Protein AF-A0A9Q0DSZ2-F1 (afdb_monomer_lite)

Sequence (121 aa):
MLFKGELLQGKDEDTDLTKTIKSSMLDYLNTKYKEPEIGELINIATVLDPRFRTQHMSQEEILVIKARVVGEVESLSVMPSGAAAPEKSPGSTGQAQSAPKKQRKSWKLFPEASCRADQPF

Organism: NCBI:txid630683

Structure (mmCIF, N/CA/C/O backbone):
data_AF-A0A9Q0DSZ2-F1
#
_entry.id   AF-A0A9Q0DSZ2-F1
#
loop_
_atom_site.group_PDB
_atom_site.id
_atom_site.type_symbol
_atom_site.label_atom_id
_atom_site.label_alt_id
_atom_site.label_comp_id
_atom_site.label_asym_id
_atom_site.label_entity_id
_atom_site.label_seq_id
_atom_site.pdbx_PDB_ins_code
_atom_site.Cartn_x
_atom_site.Cartn_y
_atom_site.Cartn_z
_atom_site.occupancy
_atom_site.B_iso_or_equiv
_atom_site.auth_seq_id
_atom_site.auth_comp_id
_atom_site.auth_asym_id
_atom_site.auth_atom_id
_atom_site.pdbx_PDB_model_num
ATOM 1 N N . MET A 1 1 ? -8.628 3.979 -4.516 1.00 54.09 1 MET A N 1
ATOM 2 C CA . MET A 1 1 ? -8.413 4.078 -3.056 1.00 54.09 1 MET A CA 1
ATOM 3 C C . MET A 1 1 ? -7.128 3.358 -2.710 1.00 54.09 1 MET A C 1
ATOM 5 O O . MET A 1 1 ? -6.936 2.253 -3.205 1.00 54.09 1 MET A O 1
ATOM 9 N N . LEU A 1 2 ? -6.267 4.012 -1.926 1.00 64.88 2 LEU A N 1
ATOM 10 C CA . LEU A 1 2 ? -4.912 3.553 -1.596 1.00 64.88 2 LEU A CA 1
ATO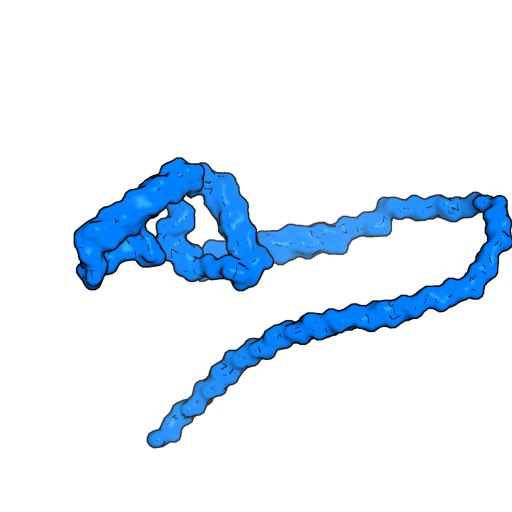M 11 C C . LEU A 1 2 ? -4.922 2.398 -0.579 1.00 64.88 2 LEU A C 1
ATOM 13 O O . LEU A 1 2 ? -4.155 1.450 -0.701 1.00 64.88 2 LEU A O 1
ATOM 17 N N . PHE A 1 3 ? -5.834 2.448 0.393 1.00 65.00 3 PHE A N 1
ATOM 18 C CA . PHE A 1 3 ? -6.024 1.391 1.385 1.00 65.00 3 PHE A CA 1
ATOM 19 C C . PHE A 1 3 ? -7.317 0.640 1.081 1.00 65.00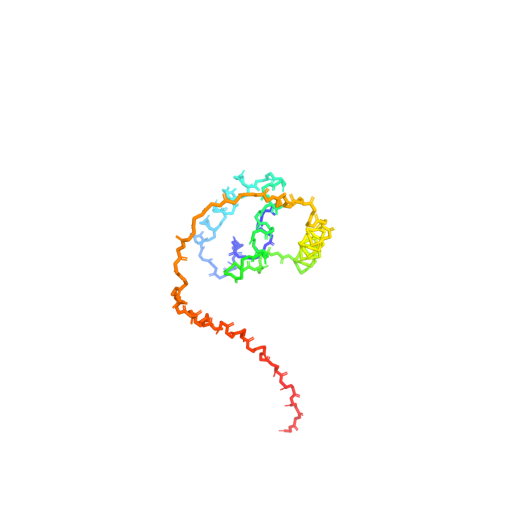 3 PHE A C 1
ATOM 21 O O . PHE A 1 3 ? -8.401 1.089 1.441 1.00 65.00 3 PHE A O 1
ATOM 28 N N . LYS A 1 4 ? -7.194 -0.493 0.381 1.00 64.69 4 LYS A N 1
ATOM 29 C CA . LYS A 1 4 ? -8.307 -1.424 0.121 1.00 64.69 4 LYS A CA 1
ATOM 30 C C . LYS A 1 4 ? -8.425 -2.523 1.186 1.00 64.69 4 LYS A C 1
ATOM 32 O O . LYS A 1 4 ? -9.357 -3.315 1.139 1.00 64.69 4 LYS A O 1
ATOM 37 N N . GLY A 1 5 ? -7.467 -2.594 2.111 1.00 64.12 5 GLY A N 1
ATOM 38 C CA . GLY A 1 5 ? -7.419 -3.609 3.161 1.00 64.12 5 GLY A CA 1
ATOM 39 C C . GLY A 1 5 ? -8.165 -3.214 4.435 1.00 64.12 5 GLY A C 1
ATOM 40 O O . GLY A 1 5 ? -8.334 -2.035 4.742 1.00 64.12 5 GLY A O 1
ATOM 41 N N . GLU A 1 6 ? -8.495 -4.220 5.242 1.00 71.81 6 GLU A N 1
ATOM 42 C CA . GLU A 1 6 ? -9.199 -4.111 6.532 1.00 71.81 6 GLU A CA 1
ATOM 43 C C . GLU A 1 6 ? -8.426 -3.329 7.620 1.00 71.81 6 GLU A C 1
ATOM 45 O O . GLU A 1 6 ? -8.897 -3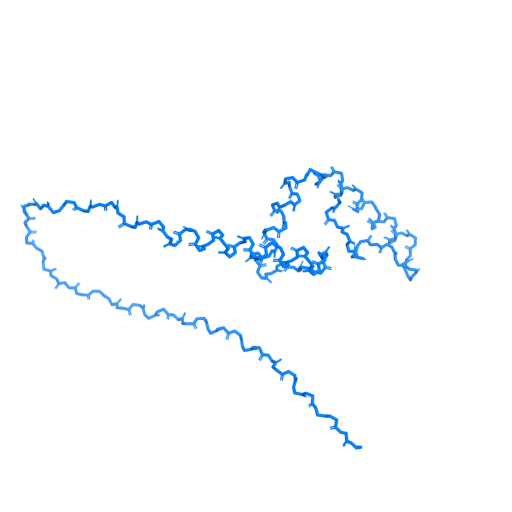.186 8.749 1.00 71.81 6 GLU A O 1
ATOM 50 N N . LEU A 1 7 ? -7.219 -2.831 7.321 1.00 80.81 7 LEU A N 1
ATOM 51 C CA . LEU A 1 7 ? -6.301 -2.232 8.296 1.00 80.81 7 LEU A CA 1
ATOM 52 C C . LEU A 1 7 ? -6.919 -1.038 9.038 1.00 80.81 7 LEU A C 1
ATOM 54 O O . LEU A 1 7 ? -6.800 -0.939 10.259 1.00 80.81 7 LEU A O 1
ATOM 58 N N . LEU A 1 8 ? -7.562 -0.137 8.293 1.00 86.44 8 LEU A N 1
ATOM 59 C CA . LEU A 1 8 ? -8.228 1.056 8.827 1.00 86.44 8 LEU A CA 1
ATOM 60 C C . LEU A 1 8 ? -9.751 0.924 8.807 1.00 86.44 8 LEU A C 1
ATOM 62 O O . LEU A 1 8 ? -10.458 1.905 9.013 1.00 86.44 8 LEU A O 1
ATOM 66 N N . GLN A 1 9 ? -10.267 -0.280 8.576 1.00 85.88 9 GLN A N 1
ATOM 67 C CA . GLN A 1 9 ? -11.694 -0.521 8.667 1.00 85.88 9 GLN A CA 1
ATOM 68 C C . GLN A 1 9 ? -12.084 -0.654 10.143 1.00 85.88 9 GLN A C 1
ATOM 70 O O . GLN A 1 9 ? -11.384 -1.289 10.942 1.00 85.88 9 GLN A O 1
ATOM 75 N N . GLY A 1 10 ? -13.180 0.005 10.523 1.00 85.94 10 GLY A N 1
ATOM 76 C CA . GLY A 1 10 ? -13.786 -0.196 11.834 1.00 85.94 10 GLY A CA 1
ATOM 77 C C . GLY A 1 10 ? -14.242 -1.647 11.965 1.00 85.94 10 GLY A C 1
ATOM 78 O O . GLY A 1 10 ? -14.911 -2.164 11.076 1.00 85.94 10 GLY A O 1
ATOM 79 N N . LYS A 1 11 ? -13.850 -2.296 13.056 1.00 89.12 11 LYS A N 1
ATOM 80 C CA . LYS A 1 11 ? -14.262 -3.652 13.430 1.00 89.12 11 LYS A CA 1
ATOM 81 C C . LYS A 1 11 ? -15.378 -3.558 14.463 1.00 89.12 11 LYS A C 1
ATOM 83 O O . LYS A 1 11 ? -15.442 -2.567 15.188 1.00 89.12 11 LYS A O 1
ATOM 88 N N . ASP A 1 12 ? -16.236 -4.568 14.557 1.00 89.81 12 ASP A N 1
ATOM 89 C CA . ASP A 1 12 ? -17.341 -4.564 15.527 1.00 89.81 12 ASP A CA 1
ATOM 90 C C . ASP A 1 12 ? -16.856 -4.351 16.965 1.00 89.81 12 ASP A C 1
ATOM 92 O O . ASP A 1 12 ? -17.404 -3.502 17.666 1.00 89.81 12 ASP A O 1
ATOM 96 N N . GLU A 1 13 ? -15.741 -4.995 17.317 1.00 93.38 13 GLU A N 1
ATOM 97 C CA . GLU A 1 13 ? -15.063 -4.904 18.618 1.00 93.38 13 GLU A CA 1
ATOM 98 C C . GLU A 1 13 ? -14.449 -3.525 18.931 1.00 93.38 13 GLU A C 1
ATOM 100 O O . GLU A 1 13 ? -14.015 -3.273 20.056 1.00 93.38 13 GLU A O 1
ATOM 105 N N . ASP A 1 14 ? -14.349 -2.625 17.948 1.00 93.94 14 ASP A N 1
ATOM 106 C CA . ASP A 1 14 ? -13.792 -1.294 18.176 1.00 93.94 14 ASP A CA 1
ATOM 107 C C . ASP A 1 14 ? -14.794 -0.395 18.917 1.00 93.94 14 ASP A C 1
ATOM 109 O O . ASP A 1 14 ? -15.988 -0.355 18.607 1.00 93.94 14 ASP A O 1
ATOM 113 N N . THR A 1 15 ? -14.277 0.435 19.825 1.00 96.94 15 THR A N 1
ATOM 114 C CA . THR A 1 15 ? -15.060 1.526 20.426 1.00 96.94 15 THR A CA 1
ATOM 115 C C . THR A 1 15 ? -15.476 2.561 19.375 1.00 96.94 15 THR A C 1
ATOM 117 O O . THR A 1 15 ? -14.801 2.730 18.354 1.00 96.94 15 THR A O 1
ATOM 120 N N . ASP A 1 16 ? -16.529 3.333 19.651 1.00 96.38 16 ASP A N 1
ATOM 121 C CA . ASP A 1 16 ? -16.987 4.408 18.757 1.00 96.38 16 ASP A CA 1
ATOM 122 C C . ASP A 1 16 ? -15.890 5.443 18.474 1.00 96.38 16 ASP A C 1
ATOM 124 O O . ASP A 1 16 ? -15.724 5.900 17.338 1.00 96.38 16 ASP A O 1
ATOM 128 N N . LEU A 1 17 ? -15.076 5.766 19.484 1.00 97.06 17 LEU A N 1
ATOM 129 C CA . LEU A 1 17 ? -13.927 6.653 19.319 1.00 97.06 17 LEU A CA 1
ATOM 130 C C . LEU A 1 17 ? -12.895 6.048 18.357 1.00 97.06 17 LEU A C 1
ATOM 132 O O . LEU A 1 17 ? -12.425 6.728 17.446 1.00 97.06 17 LEU A O 1
ATOM 136 N N . THR A 1 18 ? -12.570 4.763 18.517 1.00 96.62 18 THR A N 1
ATOM 137 C CA . THR A 1 18 ? -11.637 4.054 17.630 1.00 96.62 18 THR A CA 1
ATOM 138 C C . THR A 1 18 ? -12.155 4.016 16.192 1.00 96.62 18 THR A C 1
ATOM 140 O O . THR A 1 18 ? -11.395 4.323 15.272 1.00 96.62 18 THR A O 1
ATOM 143 N N . LYS A 1 19 ? -13.444 3.711 15.989 1.00 95.38 19 LYS A N 1
ATOM 144 C CA . LYS A 1 19 ? -14.097 3.733 14.667 1.00 95.38 19 LYS A CA 1
ATOM 145 C C . LYS A 1 19 ? -14.019 5.123 14.036 1.00 95.38 19 LYS A C 1
ATOM 147 O O . LYS A 1 19 ? -13.669 5.249 12.865 1.00 95.38 19 LYS A O 1
ATOM 152 N N . THR A 1 20 ? -14.267 6.167 14.824 1.00 96.19 20 THR A N 1
ATOM 153 C CA . THR A 1 20 ? -14.197 7.564 14.370 1.00 96.19 20 THR A CA 1
ATOM 154 C C . THR A 1 20 ? -12.784 7.947 13.928 1.00 96.19 20 THR A C 1
ATOM 156 O O . THR A 1 20 ? -12.605 8.498 12.842 1.00 96.19 20 THR A O 1
ATOM 159 N N . ILE A 1 21 ? -11.764 7.610 14.726 1.00 96.12 21 ILE A N 1
ATOM 160 C CA . ILE A 1 21 ? -10.360 7.889 14.391 1.00 96.12 21 ILE A CA 1
ATOM 161 C C . ILE A 1 21 ? -9.951 7.141 13.116 1.00 96.12 21 ILE A C 1
ATOM 163 O O . ILE A 1 21 ? -9.388 7.753 12.208 1.00 96.12 21 ILE A O 1
ATOM 167 N N . LYS A 1 22 ? -10.265 5.842 13.019 1.00 93.88 22 LYS A N 1
ATOM 168 C CA . LYS A 1 22 ? -9.954 5.016 11.843 1.00 93.88 22 LYS A CA 1
ATOM 169 C C . LYS A 1 22 ? -10.568 5.586 10.565 1.00 93.88 22 LYS A C 1
ATOM 171 O O . LYS A 1 22 ? -9.852 5.777 9.584 1.00 93.88 22 LYS A O 1
ATOM 176 N N . SER A 1 23 ? -11.855 5.927 10.603 1.00 92.00 23 SER A N 1
ATOM 177 C CA . SER A 1 23 ? -12.562 6.524 9.465 1.00 92.00 23 SER A CA 1
ATOM 178 C C . SER A 1 23 ? -11.977 7.880 9.068 1.00 92.00 23 SER A C 1
ATOM 180 O O . SER A 1 23 ? -11.762 8.121 7.884 1.00 92.00 23 SER A O 1
ATOM 182 N N . SER A 1 24 ? -11.644 8.738 10.039 1.00 94.31 24 SER A N 1
ATOM 183 C CA . SER A 1 24 ? -11.015 10.042 9.780 1.00 94.31 24 SER A CA 1
ATOM 184 C C . SER A 1 24 ? -9.645 9.904 9.103 1.00 94.31 24 SER A C 1
ATOM 186 O O . SER A 1 24 ? -9.358 10.572 8.109 1.00 94.31 24 SER A O 1
ATOM 188 N N . MET A 1 25 ? -8.806 8.977 9.581 1.00 93.19 25 MET A N 1
ATOM 189 C CA . MET A 1 25 ? -7.515 8.691 8.949 1.00 93.19 25 MET A CA 1
ATOM 190 C C . MET A 1 25 ? -7.686 8.124 7.538 1.00 93.19 25 MET A C 1
ATOM 192 O O . MET A 1 25 ? -6.975 8.536 6.622 1.00 93.19 25 MET A O 1
ATOM 196 N N . LEU A 1 26 ? -8.623 7.192 7.352 1.00 90.81 26 LEU A N 1
ATOM 197 C CA . LEU A 1 26 ? -8.892 6.583 6.053 1.00 90.81 26 LEU A CA 1
ATOM 198 C C . LEU A 1 26 ? -9.353 7.627 5.027 1.00 90.81 26 LEU A C 1
ATOM 200 O O . LEU A 1 26 ? -8.861 7.630 3.898 1.00 90.81 26 LEU A O 1
ATOM 204 N N . ASP A 1 27 ? -10.246 8.533 5.424 1.00 91.12 27 ASP A N 1
ATOM 205 C CA . ASP A 1 27 ? -10.731 9.619 4.572 1.00 91.12 27 ASP A CA 1
ATOM 206 C C . ASP A 1 27 ? -9.611 10.599 4.194 1.00 91.12 27 ASP A C 1
ATOM 208 O O . ASP A 1 27 ? -9.426 10.925 3.017 1.00 91.12 27 ASP A O 1
ATOM 212 N N . TYR A 1 28 ? -8.778 10.986 5.165 1.00 93.25 28 TYR A N 1
ATOM 213 C CA . TYR A 1 28 ? -7.618 11.839 4.917 1.00 93.25 28 TYR A CA 1
ATOM 214 C C . TYR A 1 28 ? -6.658 11.214 3.896 1.00 93.25 28 TYR A C 1
ATOM 216 O O . TYR A 1 28 ? -6.259 11.870 2.930 1.00 93.25 28 TYR A O 1
ATOM 224 N N . LEU A 1 29 ? -6.303 9.939 4.077 1.00 90.75 29 LEU A N 1
ATOM 225 C CA . LEU A 1 29 ? -5.384 9.231 3.183 1.00 90.75 29 LEU A CA 1
ATOM 226 C C . LEU A 1 29 ? -5.982 9.075 1.782 1.00 90.75 29 LEU A C 1
ATOM 228 O O . LEU A 1 29 ? -5.311 9.356 0.790 1.00 90.75 29 LEU A O 1
ATOM 232 N N . ASN A 1 30 ? -7.255 8.696 1.684 1.00 88.12 30 ASN A N 1
ATOM 233 C CA . ASN A 1 30 ? -7.923 8.597 0.392 1.00 88.12 30 ASN A CA 1
ATOM 234 C C . ASN A 1 30 ? -8.023 9.950 -0.308 1.00 88.12 30 ASN A C 1
ATOM 236 O O . ASN A 1 30 ? -7.882 9.992 -1.522 1.00 88.12 30 ASN A O 1
ATOM 240 N N . THR A 1 31 ? -8.196 11.046 0.427 1.00 90.62 31 THR A N 1
ATOM 241 C CA . THR A 1 31 ? -8.245 12.393 -0.150 1.00 90.62 31 THR A CA 1
ATOM 242 C C . THR A 1 31 ? -6.872 12.863 -0.629 1.00 90.62 31 THR A C 1
ATOM 244 O O . THR A 1 31 ? -6.763 13.428 -1.719 1.00 90.62 31 THR A O 1
ATOM 247 N N . LYS A 1 32 ? -5.814 12.633 0.160 1.00 91.19 32 LYS A N 1
ATOM 248 C CA . LYS A 1 32 ? -4.450 13.099 -0.147 1.00 91.19 32 LYS A CA 1
ATOM 249 C C . LYS A 1 32 ? -3.745 12.284 -1.223 1.00 91.19 32 LYS A C 1
ATOM 251 O O . LYS A 1 32 ? -2.940 12.844 -1.955 1.00 91.19 32 LYS A O 1
ATOM 256 N N . TYR A 1 33 ? -4.057 10.998 -1.329 1.00 89.56 33 TYR A N 1
ATOM 257 C CA . TYR A 1 33 ? -3.396 10.067 -2.245 1.00 89.56 33 TYR A CA 1
ATOM 258 C C . TYR A 1 33 ? -4.384 9.477 -3.265 1.00 89.56 33 TYR A C 1
ATOM 260 O O . TYR A 1 33 ? -4.240 8.333 -3.691 1.00 89.56 33 TYR A O 1
ATOM 268 N N . LYS A 1 34 ? -5.430 10.233 -3.635 1.00 86.62 34 LYS A N 1
ATOM 269 C CA . LYS A 1 34 ? -6.457 9.777 -4.591 1.00 86.62 34 LYS A CA 1
ATOM 270 C C . LYS A 1 34 ? -5.927 9.575 -6.008 1.00 86.62 34 LYS A C 1
ATOM 272 O O . LYS A 1 34 ? -6.541 8.846 -6.783 1.00 86.62 34 LYS A O 1
ATOM 277 N N . GLU A 1 35 ? -4.858 10.283 -6.355 1.00 91.50 35 GLU A N 1
ATOM 278 C CA . GLU A 1 35 ? -4.326 10.329 -7.711 1.00 91.50 35 GLU A CA 1
ATOM 279 C C . GLU A 1 35 ? -3.745 8.960 -8.096 1.00 91.50 35 GLU A C 1
ATOM 281 O O . GLU A 1 35 ? -2.989 8.372 -7.317 1.00 91.50 35 GLU A O 1
ATOM 286 N N . PRO A 1 36 ? -4.100 8.426 -9.278 1.00 87.44 36 PRO A N 1
ATOM 287 C CA . PRO A 1 36 ? -3.726 7.068 -9.668 1.00 87.44 36 PRO A CA 1
ATOM 288 C C . PRO A 1 36 ? -2.207 6.892 -9.779 1.00 87.44 36 PRO A C 1
ATOM 290 O O . PRO A 1 36 ? -1.684 5.876 -9.329 1.00 87.44 36 PRO A O 1
ATOM 293 N N . GLU A 1 37 ? -1.503 7.907 -10.283 1.00 89.75 37 GLU A N 1
ATOM 294 C CA . GLU A 1 37 ? -0.039 7.926 -10.414 1.00 89.75 37 GLU A CA 1
ATOM 295 C C . GLU A 1 37 ? 0.659 7.798 -9.051 1.00 89.75 37 GLU A C 1
ATOM 297 O O . GLU A 1 37 ? 1.634 7.063 -8.893 1.00 89.75 37 GLU A O 1
ATOM 302 N N . ILE A 1 38 ? 0.117 8.465 -8.028 1.00 90.19 38 ILE A N 1
ATOM 303 C CA . ILE A 1 38 ? 0.629 8.388 -6.659 1.00 90.19 38 ILE A CA 1
ATOM 304 C C . ILE A 1 38 ? 0.386 6.994 -6.072 1.00 90.19 38 ILE A C 1
ATOM 306 O O . ILE A 1 38 ? 1.271 6.433 -5.425 1.00 90.19 38 ILE A O 1
ATOM 310 N N . GLY A 1 39 ? -0.795 6.417 -6.310 1.00 87.56 39 GLY A N 1
ATOM 311 C CA . GLY A 1 39 ? -1.106 5.051 -5.892 1.00 87.56 39 GLY A CA 1
ATOM 312 C C . GLY A 1 39 ? -0.158 4.025 -6.513 1.00 87.56 39 GLY A C 1
ATOM 313 O O . GLY A 1 39 ? 0.352 3.152 -5.815 1.00 87.56 39 GLY A O 1
ATOM 314 N N . GLU A 1 40 ? 0.142 4.169 -7.801 1.00 88.62 40 GLU A N 1
ATOM 315 C CA . GLU A 1 40 ? 1.098 3.320 -8.508 1.00 88.62 40 GLU A CA 1
ATOM 316 C C . GLU A 1 40 ? 2.517 3.440 -7.931 1.00 88.62 40 GLU A C 1
ATOM 318 O O . GLU A 1 40 ? 3.157 2.426 -7.643 1.00 88.62 40 GLU A O 1
ATOM 323 N N . LEU A 1 41 ? 2.988 4.664 -7.674 1.00 91.56 41 LEU A N 1
ATOM 324 C CA . LEU A 1 41 ? 4.298 4.905 -7.067 1.00 91.56 41 LEU A CA 1
ATOM 325 C C . LEU A 1 41 ? 4.422 4.259 -5.681 1.00 91.56 41 LEU A C 1
ATOM 327 O O . LEU A 1 41 ? 5.412 3.581 -5.394 1.00 91.56 41 LEU A O 1
ATOM 331 N N . ILE A 1 42 ? 3.415 4.445 -4.823 1.00 90.50 42 ILE A N 1
ATOM 332 C CA . ILE A 1 42 ? 3.380 3.840 -3.483 1.00 90.50 42 ILE A CA 1
ATOM 333 C C . ILE A 1 42 ? 3.402 2.318 -3.596 1.00 90.50 42 ILE A C 1
ATOM 335 O O . ILE A 1 42 ? 4.097 1.643 -2.831 1.00 90.50 42 ILE A O 1
ATOM 339 N N . ASN A 1 43 ? 2.687 1.776 -4.577 1.00 89.75 43 ASN A N 1
ATOM 340 C CA . ASN A 1 43 ? 2.593 0.349 -4.787 1.00 89.75 43 ASN A CA 1
ATOM 341 C C . ASN A 1 43 ? 3.941 -0.276 -5.186 1.00 89.75 43 ASN A C 1
ATOM 343 O O . ASN A 1 43 ? 4.368 -1.275 -4.604 1.00 89.75 43 ASN A O 1
ATOM 347 N N . ILE A 1 44 ? 4.655 0.349 -6.122 1.00 91.38 44 ILE A N 1
ATOM 348 C CA . ILE A 1 44 ? 6.000 -0.077 -6.534 1.00 91.38 44 ILE A CA 1
ATOM 349 C C . ILE A 1 44 ? 6.981 0.031 -5.365 1.00 91.38 44 ILE A C 1
ATOM 351 O O . ILE A 1 44 ? 7.695 -0.928 -5.070 1.00 91.38 44 ILE A O 1
ATOM 355 N N . ALA A 1 45 ? 6.985 1.166 -4.658 1.00 91.69 45 ALA A N 1
ATOM 356 C CA . ALA A 1 45 ? 7.858 1.377 -3.506 1.00 91.69 45 ALA A CA 1
ATOM 357 C C . ALA A 1 45 ? 7.628 0.319 -2.413 1.00 91.69 45 ALA A C 1
ATOM 359 O O . ALA A 1 45 ? 8.587 -0.211 -1.853 1.00 91.69 45 ALA A O 1
ATOM 360 N N . THR A 1 46 ? 6.362 -0.035 -2.164 1.00 91.25 46 THR A N 1
ATOM 361 C CA . THR A 1 46 ? 5.954 -1.075 -1.206 1.00 91.25 46 THR A CA 1
ATOM 362 C C . THR A 1 46 ? 6.494 -2.454 -1.583 1.00 91.25 46 THR A C 1
ATOM 364 O O . THR A 1 46 ? 6.911 -3.204 -0.708 1.00 91.25 46 THR A O 1
ATOM 367 N N . VAL A 1 47 ? 6.497 -2.806 -2.871 1.00 91.25 47 VAL A N 1
ATOM 368 C CA . VAL A 1 47 ? 7.000 -4.108 -3.337 1.00 91.25 47 VAL A CA 1
ATOM 369 C C . VAL A 1 47 ? 8.531 -4.170 -3.333 1.00 91.25 47 VAL A C 1
ATOM 371 O O . VAL A 1 47 ? 9.095 -5.234 -3.078 1.00 91.25 47 VAL A O 1
ATOM 374 N N . LEU A 1 48 ? 9.203 -3.050 -3.610 1.00 91.44 48 LEU A N 1
ATOM 375 C CA . LEU A 1 48 ? 10.662 -2.980 -3.711 1.00 91.44 48 L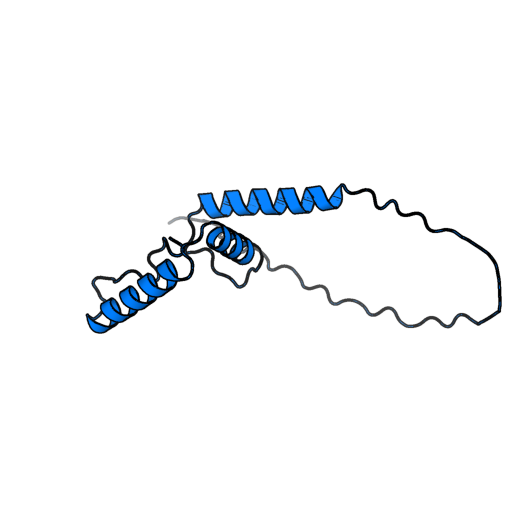EU A CA 1
ATOM 376 C C . LEU A 1 48 ? 11.382 -2.984 -2.360 1.00 91.44 48 LEU A C 1
ATOM 378 O O . LEU A 1 48 ? 12.492 -3.508 -2.273 1.00 91.44 48 LEU A O 1
ATOM 382 N N . ASP A 1 49 ? 10.790 -2.392 -1.322 1.00 90.81 49 ASP A N 1
ATOM 383 C CA . ASP A 1 49 ? 11.388 -2.342 0.013 1.00 90.81 49 ASP A CA 1
ATOM 384 C C . ASP A 1 49 ? 10.774 -3.428 0.917 1.00 90.81 49 ASP A C 1
ATOM 386 O O . ASP A 1 49 ? 9.620 -3.302 1.335 1.00 90.81 49 ASP A O 1
ATOM 390 N N . PRO A 1 50 ? 11.535 -4.475 1.297 1.00 90.25 50 PRO A N 1
ATOM 391 C CA . PRO A 1 50 ? 11.033 -5.580 2.118 1.00 90.25 50 PRO A CA 1
ATOM 392 C C . PRO A 1 50 ? 10.509 -5.166 3.497 1.00 90.25 50 PRO A C 1
ATOM 394 O O . PRO A 1 50 ? 9.860 -5.962 4.176 1.00 90.25 50 PRO A O 1
ATOM 397 N N . ARG A 1 51 ? 10.824 -3.947 3.957 1.00 92.00 51 ARG A N 1
ATOM 398 C CA . ARG A 1 51 ? 10.319 -3.415 5.228 1.00 92.00 51 ARG A CA 1
ATOM 399 C C . ARG A 1 51 ? 8.848 -3.023 5.135 1.00 92.00 51 ARG A C 1
ATOM 401 O O . ARG A 1 51 ? 8.187 -2.925 6.171 1.00 92.00 51 ARG A O 1
ATOM 408 N N . PHE A 1 52 ? 8.331 -2.788 3.931 1.00 90.31 52 PHE A N 1
ATOM 409 C CA . PHE A 1 52 ? 6.934 -2.444 3.734 1.00 90.31 52 PHE A CA 1
ATOM 410 C C . PHE A 1 52 ? 6.058 -3.692 3.657 1.00 90.31 52 PHE A C 1
ATOM 412 O O . PHE A 1 52 ? 6.390 -4.710 3.054 1.00 90.31 52 PHE A O 1
ATOM 419 N N . ARG A 1 53 ? 4.900 -3.614 4.318 1.00 86.81 53 ARG A N 1
ATOM 420 C CA . ARG A 1 53 ? 3.922 -4.700 4.337 1.00 86.81 53 ARG A CA 1
ATOM 421 C C . ARG A 1 53 ? 3.012 -4.578 3.129 1.00 86.81 53 ARG A C 1
ATOM 423 O O . ARG A 1 53 ? 2.361 -3.554 2.965 1.00 86.81 53 ARG A O 1
ATOM 430 N N . THR A 1 54 ? 2.849 -5.662 2.386 1.00 86.31 54 THR A N 1
ATOM 431 C CA . THR A 1 54 ? 1.938 -5.743 1.233 1.00 86.31 54 THR A CA 1
ATOM 432 C C . THR A 1 54 ? 0.514 -6.176 1.604 1.00 86.31 54 THR A C 1
ATOM 434 O O . THR A 1 54 ? -0.323 -6.341 0.730 1.00 86.31 54 THR A O 1
ATOM 437 N N . GLN A 1 55 ? 0.204 -6.336 2.899 1.00 83.69 55 GLN A N 1
ATOM 438 C CA . GLN A 1 55 ? -1.086 -6.848 3.410 1.00 83.69 55 GLN A CA 1
ATOM 439 C C . GLN A 1 55 ? -2.313 -6.007 3.010 1.00 83.69 55 GLN A C 1
ATOM 441 O O . GLN A 1 55 ? -3.441 -6.456 3.161 1.00 83.69 55 GLN A O 1
ATOM 446 N N . HIS A 1 56 ? -2.104 -4.774 2.548 1.00 78.44 56 HIS A N 1
ATOM 447 C CA . HIS A 1 56 ? -3.164 -3.867 2.107 1.00 78.44 56 HIS A CA 1
ATOM 448 C C . HIS A 1 56 ? -3.449 -3.949 0.595 1.00 78.44 56 HIS A C 1
ATOM 450 O O . HIS A 1 56 ? -4.383 -3.298 0.128 1.00 78.44 56 HIS A O 1
ATOM 456 N N . MET A 1 57 ? -2.652 -4.723 -0.147 1.00 83.50 57 MET A N 1
ATOM 457 C CA . MET A 1 57 ? -2.797 -4.981 -1.579 1.00 83.50 57 MET A CA 1
ATOM 458 C C . MET A 1 57 ? -3.427 -6.352 -1.806 1.00 83.50 57 MET A C 1
ATOM 460 O O . MET A 1 57 ? -3.218 -7.280 -1.021 1.00 83.50 57 MET A O 1
ATOM 464 N N . SER A 1 58 ? -4.135 -6.514 -2.919 1.00 86.25 58 SER A N 1
ATOM 465 C CA . SER A 1 58 ? -4.533 -7.842 -3.384 1.00 86.25 58 SER A CA 1
ATOM 466 C C . SER A 1 58 ? -3.324 -8.640 -3.886 1.00 86.25 58 SER A C 1
ATOM 468 O O . SER A 1 58 ? -2.316 -8.087 -4.334 1.00 86.25 58 SER A O 1
ATOM 470 N N . GLN A 1 59 ? -3.426 -9.969 -3.841 1.00 87.50 59 GLN A N 1
ATOM 471 C CA . GLN A 1 59 ? -2.368 -10.847 -4.344 1.00 87.50 59 GLN A CA 1
ATOM 472 C C . GLN A 1 59 ? -2.117 -10.639 -5.845 1.00 87.50 59 GLN A C 1
ATOM 474 O O . GLN A 1 59 ? -0.970 -10.688 -6.283 1.00 87.50 59 GLN A O 1
ATOM 479 N N . GLU A 1 60 ? -3.169 -10.343 -6.609 1.00 89.31 60 GLU A N 1
ATOM 480 C CA . GLU A 1 60 ? -3.083 -9.990 -8.026 1.00 89.31 60 GLU A CA 1
ATOM 481 C C . GLU A 1 60 ? -2.277 -8.701 -8.242 1.00 89.31 60 GLU A C 1
ATOM 483 O O . GLU A 1 60 ? -1.317 -8.712 -9.011 1.00 89.31 60 GLU A O 1
ATOM 488 N N . GLU A 1 61 ? -2.588 -7.623 -7.511 1.00 87.44 61 GLU A N 1
ATOM 489 C CA . GLU A 1 61 ? -1.843 -6.356 -7.590 1.00 87.44 61 GLU A CA 1
ATOM 490 C C . GLU A 1 61 ? -0.351 -6.579 -7.301 1.00 87.44 61 GLU A C 1
ATOM 492 O O . GLU A 1 61 ? 0.503 -6.110 -8.053 1.00 87.44 61 GLU A O 1
ATOM 497 N N . ILE A 1 62 ? -0.024 -7.364 -6.268 1.00 89.94 62 ILE A N 1
ATOM 498 C CA . ILE A 1 62 ? 1.367 -7.693 -5.924 1.00 89.94 62 ILE A CA 1
ATOM 499 C C . ILE A 1 62 ? 2.070 -8.412 -7.084 1.00 89.94 62 ILE A C 1
ATOM 501 O O . ILE A 1 62 ? 3.218 -8.087 -7.394 1.00 89.94 62 ILE A O 1
ATOM 505 N N . LEU A 1 63 ? 1.419 -9.397 -7.710 1.00 92.88 63 LEU A N 1
ATOM 506 C CA . LEU A 1 63 ? 2.002 -10.158 -8.818 1.00 92.88 63 LEU A CA 1
ATOM 507 C C . LEU A 1 63 ? 2.238 -9.277 -10.048 1.00 92.88 63 LEU A C 1
ATOM 509 O O . LEU A 1 63 ? 3.320 -9.337 -10.629 1.00 92.88 63 LEU A O 1
ATOM 513 N N . VAL A 1 64 ? 1.271 -8.426 -10.398 1.00 92.81 64 VAL A N 1
ATOM 514 C CA . VAL A 1 64 ? 1.382 -7.484 -11.522 1.00 92.81 64 VAL A CA 1
ATOM 515 C C . VAL A 1 64 ? 2.557 -6.528 -11.319 1.00 92.81 64 VAL A C 1
ATOM 517 O O . VAL A 1 64 ? 3.393 -6.374 -12.211 1.00 92.81 64 VAL A O 1
ATOM 520 N N . ILE A 1 65 ? 2.673 -5.931 -10.129 1.00 92.25 65 ILE A N 1
ATOM 521 C CA . ILE A 1 65 ? 3.762 -4.996 -9.817 1.00 92.25 65 ILE A CA 1
ATOM 522 C C . ILE A 1 65 ? 5.113 -5.716 -9.849 1.00 92.25 65 ILE A C 1
ATOM 524 O O . ILE A 1 65 ? 6.062 -5.205 -10.437 1.00 92.25 65 ILE A O 1
ATOM 528 N N . LY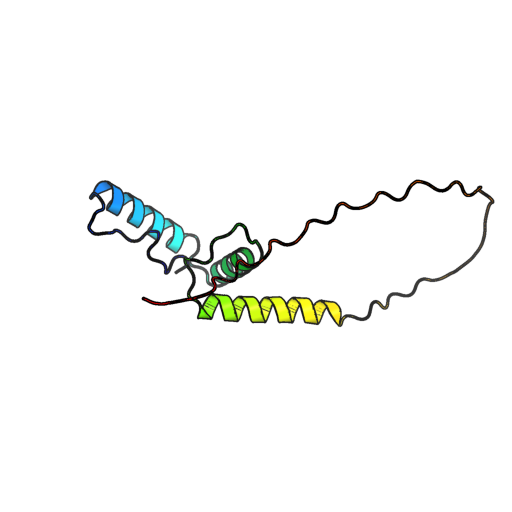S A 1 66 ? 5.211 -6.919 -9.265 1.00 92.94 66 LYS A N 1
ATOM 529 C CA . LYS A 1 66 ? 6.449 -7.713 -9.294 1.00 92.94 66 LYS A CA 1
ATOM 530 C C . LYS A 1 66 ? 6.878 -8.048 -10.718 1.00 92.94 66 LYS A C 1
ATOM 532 O O . LYS A 1 66 ? 8.044 -7.857 -11.044 1.00 92.94 66 LYS A O 1
ATOM 537 N N . ALA A 1 67 ? 5.954 -8.521 -11.555 1.00 94.00 67 ALA A N 1
ATOM 538 C CA . ALA A 1 67 ? 6.242 -8.852 -12.948 1.00 94.00 67 ALA A CA 1
ATOM 539 C C . ALA A 1 67 ? 6.763 -7.631 -13.715 1.00 94.00 67 ALA A C 1
ATOM 541 O O . ALA A 1 67 ? 7.773 -7.721 -14.411 1.00 94.00 67 ALA A O 1
ATOM 542 N N . ARG A 1 68 ? 6.128 -6.469 -13.519 1.00 93.69 68 ARG A N 1
ATOM 543 C CA . ARG A 1 68 ? 6.582 -5.213 -14.115 1.00 93.69 68 ARG A CA 1
ATOM 544 C C . ARG A 1 68 ? 7.986 -4.826 -13.648 1.00 93.69 68 ARG A C 1
ATOM 546 O O . ARG A 1 68 ? 8.836 -4.538 -14.482 1.00 93.69 68 ARG A O 1
ATOM 553 N N . VAL A 1 69 ? 8.232 -4.825 -12.338 1.00 91.25 69 VAL A N 1
ATOM 554 C CA . VAL A 1 69 ? 9.537 -4.466 -11.757 1.00 91.25 69 VAL A CA 1
ATOM 555 C C . VAL A 1 69 ? 10.644 -5.369 -12.298 1.00 91.25 69 VAL A C 1
ATOM 557 O O . VAL A 1 69 ? 11.708 -4.880 -12.669 1.00 91.25 69 VAL A O 1
ATOM 560 N N . VAL A 1 70 ? 10.399 -6.680 -12.366 1.00 92.56 70 VAL A N 1
ATOM 561 C CA . VAL A 1 70 ? 11.359 -7.635 -12.932 1.00 92.56 70 VAL A CA 1
ATOM 562 C C . VAL A 1 70 ? 11.632 -7.314 -14.401 1.00 92.56 70 VAL A C 1
ATOM 564 O O . VAL A 1 70 ? 12.796 -7.194 -14.771 1.00 92.56 70 VAL A O 1
ATOM 567 N N . GLY A 1 71 ? 10.594 -7.073 -15.208 1.00 92.88 71 GLY A N 1
ATOM 568 C CA . GLY A 1 71 ? 10.758 -6.698 -16.615 1.00 92.88 71 GLY A CA 1
ATOM 569 C C . GLY A 1 71 ? 11.547 -5.396 -16.816 1.00 92.88 71 GLY A C 1
ATOM 570 O O . GLY A 1 71 ? 12.396 -5.318 -17.703 1.00 92.88 71 GLY A O 1
ATOM 571 N N . GLU A 1 72 ? 11.335 -4.385 -15.967 1.00 90.62 72 GLU A N 1
ATOM 572 C CA . GLU A 1 72 ? 12.120 -3.143 -15.994 1.00 90.62 72 GLU A CA 1
ATOM 573 C C . GLU A 1 72 ? 13.595 -3.405 -15.657 1.00 90.62 72 GLU A C 1
ATOM 575 O O . GLU A 1 72 ? 14.483 -2.950 -16.379 1.00 90.62 72 GLU A O 1
ATOM 580 N N . VAL A 1 73 ? 13.878 -4.196 -14.619 1.00 89.75 73 VAL A N 1
ATOM 581 C CA . VAL A 1 73 ? 15.253 -4.557 -14.231 1.00 89.75 73 VAL A CA 1
ATOM 582 C C . VAL A 1 73 ? 15.952 -5.370 -15.325 1.00 89.75 73 VAL A C 1
ATOM 584 O O . VAL A 1 73 ? 17.116 -5.110 -15.635 1.00 89.75 73 VAL A O 1
ATOM 587 N N . GLU A 1 74 ? 15.252 -6.316 -15.948 1.00 92.19 74 GLU A N 1
ATOM 588 C CA . GLU A 1 74 ? 15.769 -7.095 -17.076 1.00 92.19 74 GLU A CA 1
ATOM 589 C C . GLU A 1 74 ? 16.074 -6.199 -18.282 1.00 92.19 74 GLU A C 1
ATOM 591 O O . GLU A 1 74 ? 17.144 -6.319 -18.880 1.00 92.19 74 GLU A O 1
ATOM 596 N N . SER A 1 75 ? 15.198 -5.238 -18.595 1.00 90.00 75 SER A N 1
ATOM 597 C CA . SER A 1 75 ? 15.408 -4.291 -19.698 1.00 90.00 75 SER A CA 1
ATOM 598 C C . SER A 1 75 ? 16.657 -3.420 -19.505 1.00 90.00 75 SER A C 1
ATOM 600 O O . SER A 1 75 ? 17.405 -3.185 -20.456 1.00 90.00 75 SER A O 1
ATOM 602 N N . LEU A 1 76 ? 16.954 -3.017 -18.262 1.00 85.69 76 LEU A N 1
ATOM 603 C CA . LEU A 1 76 ? 18.169 -2.272 -17.923 1.00 85.69 76 LEU A CA 1
ATOM 604 C C . LEU A 1 76 ? 19.437 -3.112 -18.122 1.00 85.69 76 LEU A C 1
ATOM 606 O O . LEU A 1 76 ? 20.488 -2.567 -18.458 1.00 85.69 76 LEU A O 1
ATOM 610 N N . SER A 1 77 ? 19.347 -4.434 -17.955 1.00 77.00 77 SER A N 1
ATOM 611 C CA . SER A 1 77 ? 20.471 -5.352 -18.160 1.00 77.00 77 SER A CA 1
ATOM 612 C C . SER A 1 77 ? 20.822 -5.574 -19.638 1.00 77.00 77 SER A C 1
ATOM 614 O O . SER A 1 77 ? 21.915 -6.062 -19.922 1.00 77.00 77 SER A O 1
ATOM 616 N N . VAL A 1 78 ? 19.923 -5.249 -20.574 1.00 70.88 78 VAL A N 1
ATOM 617 C CA . VAL A 1 78 ? 20.113 -5.454 -22.026 1.00 70.88 78 VAL A CA 1
ATOM 618 C C . VAL A 1 78 ? 20.748 -4.232 -22.708 1.00 70.88 78 VAL A C 1
ATOM 620 O O . VAL A 1 78 ? 21.174 -4.312 -23.860 1.00 70.88 78 VAL A O 1
ATOM 623 N N . MET A 1 79 ? 20.892 -3.106 -22.000 1.00 60.28 79 MET A N 1
ATOM 624 C CA . MET A 1 79 ? 21.614 -1.944 -22.519 1.00 60.28 79 MET A CA 1
ATOM 625 C C . MET A 1 79 ? 23.089 -2.313 -22.756 1.00 60.28 79 MET A C 1
ATOM 627 O O . MET A 1 79 ? 23.782 -2.679 -21.800 1.00 60.28 79 MET A O 1
ATOM 631 N N . PRO A 1 80 ? 23.612 -2.223 -23.997 1.00 55.69 80 PRO A N 1
ATOM 632 C CA . PRO A 1 80 ? 25.016 -2.494 -24.236 1.00 55.69 80 PRO A CA 1
ATOM 633 C C . PRO A 1 80 ? 25.832 -1.477 -23.443 1.00 55.69 80 PRO A C 1
ATOM 635 O O . PRO A 1 80 ? 25.692 -0.266 -23.622 1.00 55.69 80 PRO A O 1
ATOM 638 N N . SER A 1 81 ? 26.708 -1.978 -22.572 1.00 59.06 81 SER A N 1
ATOM 639 C CA . SER A 1 81 ? 27.805 -1.214 -21.979 1.00 59.06 81 SER A CA 1
ATOM 640 C C . SER A 1 81 ? 28.781 -0.825 -23.096 1.00 59.06 81 SER A C 1
ATOM 642 O O . SER A 1 81 ? 29.850 -1.408 -23.250 1.00 59.06 81 SER A O 1
ATOM 644 N N . GLY A 1 82 ? 28.365 0.115 -23.937 1.00 58.91 82 GLY A N 1
ATOM 645 C CA . GLY A 1 82 ? 29.055 0.567 -25.132 1.00 58.91 82 GLY A CA 1
ATOM 646 C C . GLY A 1 82 ? 29.280 2.068 -25.073 1.00 58.91 82 GLY A C 1
ATOM 647 O O . GLY A 1 82 ? 28.683 2.813 -25.839 1.00 58.91 82 GLY A O 1
ATOM 648 N N . ALA A 1 83 ? 30.157 2.510 -24.175 1.00 47.81 83 ALA A N 1
ATOM 649 C CA . ALA A 1 83 ? 30.871 3.769 -24.328 1.00 47.81 83 ALA A CA 1
ATOM 650 C C . ALA A 1 83 ? 32.360 3.458 -24.174 1.00 47.81 83 ALA A C 1
ATOM 652 O O . ALA A 1 83 ? 32.859 3.177 -23.085 1.00 47.81 83 ALA A O 1
ATOM 653 N N . ALA A 1 84 ? 33.017 3.402 -25.328 1.00 43.16 84 ALA A N 1
ATOM 654 C CA . ALA A 1 84 ? 34.409 3.056 -25.514 1.00 43.16 84 ALA A CA 1
ATOM 655 C C . ALA A 1 84 ? 35.334 3.958 -24.685 1.00 43.16 84 ALA A C 1
ATOM 657 O O . ALA A 1 84 ? 35.233 5.184 -24.722 1.00 43.16 84 ALA A O 1
ATOM 658 N N . ALA A 1 85 ? 36.275 3.336 -23.982 1.00 49.72 85 ALA A N 1
ATOM 659 C CA . ALA A 1 85 ? 37.476 4.013 -23.525 1.00 49.72 85 ALA A CA 1
ATOM 660 C C . ALA A 1 85 ? 38.346 4.372 -24.743 1.00 49.72 85 ALA A C 1
ATOM 662 O O . ALA A 1 85 ? 38.561 3.499 -25.589 1.00 49.72 85 ALA A O 1
ATOM 663 N N . PRO A 1 86 ? 38.918 5.583 -24.830 1.00 44.84 86 PRO A N 1
ATOM 664 C CA . PRO A 1 86 ? 40.112 5.793 -25.622 1.00 44.84 86 PRO A CA 1
ATOM 665 C C . PRO A 1 86 ? 41.350 5.655 -24.719 1.00 44.84 86 PRO A C 1
ATOM 667 O O . PRO A 1 86 ? 41.606 6.486 -23.848 1.00 44.84 86 PRO A O 1
ATOM 670 N N . GLU A 1 87 ? 42.131 4.593 -24.939 1.00 41.59 87 GLU A N 1
ATOM 671 C CA . GLU A 1 87 ? 43.591 4.619 -24.737 1.00 41.59 87 GLU A CA 1
ATOM 672 C C . GLU A 1 87 ? 44.188 5.647 -25.736 1.00 41.59 87 GLU A C 1
ATOM 674 O O . GLU A 1 87 ? 43.607 5.854 -26.796 1.00 41.59 87 GLU A O 1
ATOM 679 N N . LYS A 1 88 ? 45.322 6.343 -25.583 1.00 36.69 88 LYS A N 1
ATOM 680 C CA . LYS A 1 88 ? 46.543 6.233 -24.767 1.00 36.69 88 LYS A CA 1
ATOM 681 C C . LYS A 1 88 ? 47.376 7.507 -25.038 1.00 36.69 88 LYS A C 1
ATOM 683 O O . LYS A 1 88 ? 47.353 7.958 -26.180 1.00 36.69 88 LYS A O 1
ATOM 688 N N . SER A 1 89 ? 48.173 8.013 -24.086 1.00 34.72 89 SER A N 1
ATOM 689 C CA . SER A 1 89 ? 49.614 8.359 -24.261 1.00 34.72 89 SER A CA 1
ATOM 690 C C . SER A 1 89 ? 50.220 9.022 -23.003 1.00 34.72 89 SER A C 1
ATOM 692 O O . SER A 1 89 ? 49.463 9.394 -22.112 1.00 34.72 89 SER A O 1
ATOM 694 N N . PRO A 1 90 ? 51.561 9.079 -22.834 1.00 45.53 90 PRO A N 1
ATOM 695 C CA . PRO A 1 90 ? 52.224 8.492 -21.675 1.00 45.53 90 PRO A CA 1
ATOM 696 C C . PRO A 1 90 ? 52.877 9.540 -20.765 1.00 45.53 90 PRO A C 1
ATOM 698 O O . PRO A 1 90 ? 53.307 10.599 -21.213 1.00 45.53 90 PRO A O 1
ATOM 701 N N . GLY A 1 91 ? 53.047 9.222 -19.483 1.00 28.67 91 GLY A N 1
ATOM 702 C CA . GLY A 1 91 ? 53.844 10.089 -18.623 1.00 28.67 91 GLY A CA 1
ATOM 703 C C . GLY A 1 91 ? 53.913 9.668 -17.165 1.00 28.67 91 GLY A C 1
ATOM 704 O O . GLY A 1 91 ? 52.953 9.830 -16.427 1.00 28.67 91 GLY A O 1
ATOM 705 N N . SER A 1 92 ? 55.117 9.260 -16.767 1.00 30.78 92 SER A N 1
ATOM 706 C CA . SER A 1 92 ? 55.662 9.305 -15.406 1.00 30.78 92 SER A CA 1
ATOM 707 C C . SER A 1 92 ? 55.276 8.196 -14.417 1.00 30.78 92 SER A C 1
ATOM 709 O O . SER A 1 92 ? 54.285 8.249 -13.697 1.00 30.78 92 SER A O 1
ATOM 711 N N . THR A 1 93 ? 56.164 7.202 -14.377 1.00 37.69 93 THR A N 1
ATOM 712 C CA . THR A 1 93 ? 56.778 6.583 -13.192 1.00 37.69 93 THR A CA 1
ATOM 713 C C . THR A 1 93 ? 56.157 6.917 -11.828 1.00 37.69 93 THR A C 1
ATOM 715 O O . THR A 1 93 ? 56.354 8.000 -11.283 1.00 37.69 93 THR A O 1
ATOM 718 N N . GLY A 1 94 ? 55.538 5.912 -11.208 1.00 31.94 94 GLY A N 1
ATOM 719 C CA . GLY A 1 94 ? 55.188 5.905 -9.790 1.00 31.94 94 GLY A CA 1
ATOM 720 C C . GLY A 1 94 ? 54.901 4.477 -9.332 1.00 31.94 94 GLY A C 1
ATOM 721 O O . GLY A 1 94 ? 54.053 3.800 -9.900 1.00 31.94 94 GLY A O 1
ATOM 722 N N . GLN A 1 95 ? 55.677 4.000 -8.364 1.00 32.47 95 GLN A N 1
ATOM 723 C CA . GLN A 1 95 ? 55.725 2.618 -7.885 1.00 32.47 95 GLN A CA 1
ATOM 724 C C . GLN A 1 95 ? 54.375 2.086 -7.386 1.00 32.47 95 GLN A C 1
ATOM 726 O O . GLN A 1 95 ? 53.644 2.752 -6.657 1.00 32.47 95 GLN A O 1
ATOM 731 N N . ALA A 1 96 ? 54.107 0.826 -7.728 1.00 34.34 96 ALA A N 1
ATOM 732 C CA . ALA A 1 96 ? 53.026 0.032 -7.177 1.00 34.34 96 ALA A CA 1
ATOM 733 C C . ALA A 1 96 ? 53.326 -0.347 -5.718 1.00 34.34 96 ALA A C 1
ATOM 735 O O . ALA A 1 96 ? 54.275 -1.078 -5.440 1.00 34.34 96 ALA A O 1
ATOM 736 N N . GLN A 1 97 ? 52.468 0.089 -4.797 1.00 39.66 97 GLN A N 1
ATOM 737 C CA . GLN A 1 97 ? 52.284 -0.557 -3.500 1.00 39.66 97 GLN A CA 1
ATOM 738 C C . GLN A 1 97 ? 50.800 -0.887 -3.333 1.00 39.66 97 GLN A C 1
ATOM 740 O O . GLN A 1 97 ? 49.925 -0.024 -3.355 1.00 39.66 97 GLN A O 1
ATOM 745 N N . SER A 1 98 ? 50.525 -2.184 -3.249 1.00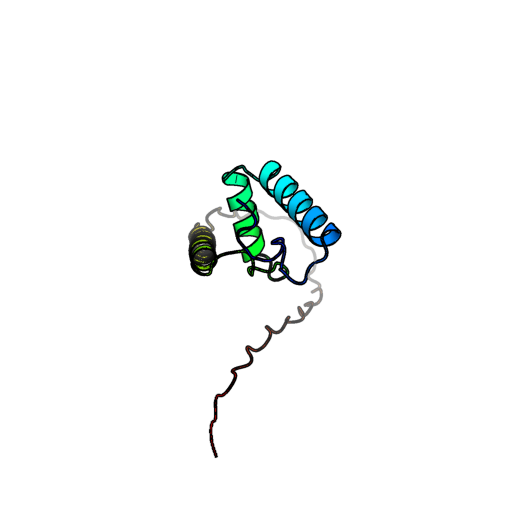 44.16 98 SER A N 1
ATOM 746 C CA . SER A 1 98 ? 49.200 -2.789 -3.154 1.00 44.16 98 SER A CA 1
ATOM 747 C C . SER A 1 98 ? 48.510 -2.447 -1.830 1.00 44.16 98 SER A C 1
ATOM 749 O O . SER A 1 98 ? 48.999 -2.824 -0.765 1.00 44.16 98 SER A O 1
ATOM 751 N N . ALA A 1 99 ? 47.343 -1.803 -1.898 1.00 45.69 99 ALA A N 1
ATOM 752 C CA . ALA A 1 99 ? 46.453 -1.578 -0.757 1.00 45.69 99 ALA A CA 1
ATOM 753 C C . ALA A 1 99 ? 45.455 -2.753 -0.576 1.00 45.69 99 ALA A C 1
ATOM 755 O O . ALA A 1 99 ? 45.101 -3.422 -1.552 1.00 45.69 99 ALA A O 1
ATOM 756 N N . PRO A 1 100 ? 45.009 -3.051 0.661 1.00 47.56 100 PRO A N 1
ATOM 757 C CA . PRO A 1 100 ? 44.484 -4.363 1.044 1.00 47.56 100 PRO A CA 1
ATOM 758 C C . PRO A 1 100 ? 43.047 -4.626 0.565 1.00 47.56 100 PRO A C 1
ATOM 760 O O . PRO A 1 100 ? 42.168 -3.766 0.644 1.00 47.56 100 PRO A O 1
ATOM 763 N N . LYS A 1 101 ? 42.781 -5.869 0.135 1.00 48.53 101 LYS A N 1
ATOM 764 C CA . LYS A 1 101 ? 41.442 -6.361 -0.230 1.00 48.53 101 LYS A CA 1
ATOM 765 C C . LYS A 1 101 ? 40.531 -6.387 1.006 1.00 48.53 101 LYS A C 1
ATOM 767 O O . LYS A 1 101 ? 40.580 -7.318 1.805 1.00 48.53 101 LYS A O 1
ATOM 772 N N . LYS A 1 102 ? 39.665 -5.379 1.155 1.00 54.09 102 LYS A N 1
ATOM 773 C CA . LYS A 1 102 ? 38.555 -5.400 2.123 1.00 54.09 102 LYS A CA 1
ATOM 774 C C . LYS A 1 102 ? 37.556 -6.487 1.720 1.00 54.09 102 LYS A C 1
ATOM 776 O O . LYS A 1 102 ? 36.778 -6.328 0.783 1.00 54.09 102 LYS A O 1
ATOM 781 N N . GLN A 1 103 ? 37.590 -7.594 2.451 1.00 56.84 103 GLN A N 1
ATOM 782 C CA . GLN A 1 103 ? 36.634 -8.689 2.357 1.00 56.84 103 GLN A CA 1
ATOM 783 C C . GLN A 1 103 ? 35.235 -8.167 2.718 1.00 56.84 103 GLN A C 1
ATOM 785 O O . GLN A 1 103 ? 34.953 -7.820 3.868 1.00 56.84 103 GLN A O 1
ATOM 790 N N . ARG A 1 104 ? 34.361 -8.046 1.714 1.00 59.22 104 ARG A N 1
ATOM 791 C CA . ARG A 1 104 ? 32.968 -7.632 1.909 1.00 59.22 104 ARG A CA 1
ATOM 792 C C . ARG A 1 104 ? 32.245 -8.754 2.649 1.00 59.22 104 ARG A C 1
ATOM 794 O O . ARG A 1 104 ? 32.211 -9.891 2.189 1.00 59.22 104 ARG A O 1
ATOM 801 N N . LYS A 1 105 ? 31.708 -8.434 3.824 1.00 62.41 105 LYS A N 1
ATOM 802 C CA . LYS A 1 105 ? 30.918 -9.361 4.635 1.00 62.41 105 LYS A CA 1
ATOM 803 C C . LYS A 1 105 ? 29.642 -9.695 3.858 1.00 62.41 105 LYS A C 1
ATOM 805 O O . LYS A 1 105 ? 28.880 -8.799 3.502 1.00 62.41 105 LYS A O 1
ATOM 810 N N . SER A 1 106 ? 29.489 -10.977 3.547 1.00 63.66 106 SER A N 1
ATOM 811 C CA . SER A 1 106 ? 28.334 -11.551 2.864 1.00 63.66 106 SER A CA 1
ATOM 812 C C . SER A 1 106 ? 27.117 -11.468 3.784 1.00 63.66 106 SER A C 1
ATOM 814 O O . SER A 1 106 ? 27.115 -12.056 4.868 1.00 63.66 106 SER A O 1
ATOM 816 N N . TRP A 1 107 ? 26.106 -10.707 3.371 1.00 52.72 107 TRP A N 1
ATOM 817 C CA . TRP A 1 107 ? 24.796 -10.709 4.010 1.00 52.72 107 TRP A CA 1
ATOM 818 C C . TRP A 1 107 ? 24.100 -11.980 3.538 1.00 52.72 107 TRP A C 1
ATOM 820 O O . TRP A 1 107 ? 23.579 -12.034 2.427 1.00 52.72 107 TRP A O 1
ATOM 830 N N . LYS A 1 108 ? 24.201 -13.046 4.335 1.00 64.69 108 LYS A N 1
ATOM 831 C CA . LYS A 1 108 ? 23.515 -14.301 4.036 1.00 64.69 108 LYS A CA 1
ATOM 832 C C . LYS A 1 108 ? 22.014 -14.021 3.959 1.00 64.69 108 LYS A C 1
ATOM 834 O O . LYS A 1 108 ? 21.436 -13.507 4.914 1.00 64.69 108 LYS A O 1
ATOM 839 N N . LEU A 1 109 ? 21.431 -14.344 2.806 1.00 62.62 109 LEU A N 1
ATOM 840 C CA . LEU A 1 109 ? 19.993 -14.411 2.601 1.00 62.62 109 LEU A CA 1
ATOM 841 C C . LEU A 1 109 ? 19.374 -15.329 3.661 1.00 62.62 109 LEU A C 1
ATOM 843 O O . LEU A 1 109 ? 19.911 -16.397 3.964 1.00 62.62 109 LEU A O 1
ATOM 847 N N . PHE A 1 110 ? 18.268 -14.867 4.235 1.00 57.47 110 PHE A N 1
ATOM 848 C CA . PHE A 1 110 ? 17.435 -15.622 5.160 1.00 57.47 110 PHE A CA 1
ATOM 849 C C . PHE A 1 110 ? 17.000 -16.944 4.509 1.00 57.47 110 PHE A C 1
ATOM 851 O O . PHE A 1 110 ? 16.525 -16.915 3.373 1.00 57.47 110 PHE A O 1
ATOM 858 N N . PRO A 1 111 ? 17.132 -18.095 5.189 1.00 53.00 111 PRO A N 1
ATOM 859 C CA . PRO A 1 111 ? 16.523 -19.320 4.709 1.00 53.00 111 PRO A CA 1
ATOM 860 C C . PRO A 1 111 ? 15.006 -19.245 4.900 1.00 53.00 111 PRO A C 1
ATOM 862 O O . PRO A 1 111 ? 14.504 -18.994 5.997 1.00 53.00 111 PRO A O 1
ATOM 865 N N . GLU A 1 112 ? 14.301 -19.473 3.799 1.00 45.16 112 GLU A N 1
ATOM 866 C CA . GLU A 1 112 ? 12.897 -19.855 3.750 1.00 45.16 112 GLU A CA 1
ATOM 867 C C . GLU A 1 112 ? 12.677 -21.075 4.661 1.00 45.16 112 GLU A C 1
ATOM 869 O O . GLU A 1 112 ? 13.267 -22.140 4.463 1.00 45.16 112 GLU A O 1
ATOM 874 N N . ALA A 1 113 ? 11.863 -20.912 5.704 1.00 43.91 113 ALA A N 1
ATOM 875 C CA . ALA A 1 113 ? 11.411 -22.028 6.519 1.00 43.91 113 ALA A CA 1
ATOM 876 C C . ALA A 1 113 ? 10.350 -22.807 5.731 1.00 43.91 113 ALA A C 1
ATOM 878 O O . ALA A 1 113 ? 9.183 -22.429 5.689 1.00 43.91 113 ALA A O 1
ATOM 879 N N . SER A 1 114 ? 10.770 -23.908 5.112 1.00 45.59 114 SER A N 1
ATOM 880 C CA . SER A 1 114 ? 9.871 -24.933 4.589 1.00 45.59 114 SER A CA 1
ATOM 881 C C . SER A 1 114 ? 9.105 -25.567 5.756 1.00 45.59 114 SER A C 1
ATOM 883 O O . SER A 1 114 ? 9.638 -26.426 6.462 1.00 45.59 114 SER A O 1
ATOM 885 N N . CYS A 1 115 ? 7.851 -25.162 5.973 1.00 39.50 115 CYS A N 1
ATOM 886 C CA . CYS A 1 115 ? 6.920 -25.891 6.832 1.00 39.50 115 CYS A CA 1
ATOM 887 C C . CYS A 1 115 ? 6.660 -27.268 6.210 1.00 39.50 115 CYS A C 1
ATOM 889 O O . CYS A 1 115 ? 5.910 -27.401 5.246 1.00 39.50 115 CYS A O 1
ATOM 891 N N . ARG A 1 116 ? 7.306 -28.300 6.755 1.00 38.97 116 ARG A N 1
ATOM 892 C CA . ARG A 1 116 ? 7.000 -29.689 6.429 1.00 38.97 116 ARG A CA 1
ATOM 893 C C . ARG A 1 116 ? 5.679 -30.053 7.106 1.00 38.97 116 ARG A C 1
ATOM 895 O O . ARG A 1 116 ? 5.596 -30.076 8.331 1.00 38.97 116 ARG A O 1
ATOM 902 N N . ALA A 1 117 ? 4.652 -30.273 6.294 1.00 50.28 117 ALA A N 1
ATOM 903 C CA . ALA A 1 117 ? 3.420 -30.909 6.721 1.00 50.28 117 ALA A CA 1
ATOM 904 C C . ALA A 1 117 ? 3.694 -32.399 6.947 1.00 50.28 117 ALA A C 1
ATOM 906 O O . ALA A 1 117 ? 4.060 -33.102 6.010 1.00 50.28 117 ALA A O 1
ATOM 907 N N . ASP A 1 118 ? 3.498 -32.863 8.174 1.00 41.91 118 ASP A N 1
ATOM 908 C CA . ASP A 1 118 ? 3.331 -34.278 8.492 1.00 41.91 118 ASP A CA 1
ATOM 909 C C . ASP A 1 118 ? 2.187 -34.370 9.527 1.00 41.91 118 ASP A C 1
ATOM 911 O O . ASP A 1 118 ? 2.329 -34.002 10.692 1.00 41.91 118 ASP A O 1
ATOM 915 N N . GLN A 1 119 ? 1.009 -34.766 9.040 1.00 46.06 119 GLN A N 1
ATOM 916 C CA . GLN A 1 119 ? -0.045 -35.482 9.780 1.00 46.06 119 GLN A CA 1
ATOM 917 C C . GLN A 1 119 ? 0.225 -36.998 9.617 1.00 46.06 119 GLN A C 1
ATOM 919 O O . GLN A 1 119 ? 0.950 -37.352 8.688 1.00 46.06 119 GLN A O 1
ATOM 924 N N . PRO A 1 120 ? -0.485 -37.929 10.287 1.00 55.84 120 PRO A N 1
ATOM 925 C CA . PRO A 1 120 ? -1.175 -37.895 11.584 1.00 55.84 120 PRO A CA 1
ATOM 926 C C . PRO A 1 120 ? -0.844 -39.138 12.461 1.00 55.84 120 PRO A C 1
ATOM 928 O O . PRO A 1 120 ? -0.271 -40.111 11.976 1.00 55.84 120 PRO A O 1
ATOM 931 N N . PHE A 1 121 ? -1.258 -39.127 13.733 1.00 39.34 121 PHE A N 1
ATOM 932 C CA . PHE A 1 121 ? -2.113 -40.140 14.389 1.00 39.34 121 PHE A CA 1
ATOM 933 C C . PHE A 1 121 ? -2.536 -39.628 15.770 1.00 39.34 121 PHE A C 1
ATOM 935 O O . PHE A 1 121 ? -1.679 -39.025 16.456 1.00 39.34 121 PHE A O 1
#

Foldseek 3Di:
DLQQDCPLQDDPPDDPVSNVVSVVVVVVCCVVQVDVVSSLVVLLVQLVDPVHDCRRPDPVSSVVSVVVVVVVVVVVVPPPPDDDDDDDDDDDDDDDDDDDDDDDDDPDDDDDPDPDDDDDD

pLDDT: mean 73.56, std 21.42, range [28.67, 97.06]

Secondary structure (DSSP, 8-state):
----SGGGSPPTTS-HHHHHHHHHHHHHHHHHT-SHHHHHHHHHHHHH-TTS--TTS-HHHHHHHHHHHHHHHHHHHTS------------------PPP---PPP-PPPPP---------

Radius of gyration: 25.72 Å; chains: 1; bounding box: 74×53×46 Å